Protein AF-A0A920ISU8-F1 (afdb_monomer)

Foldseek 3Di:
DDDPPQQWDKAAAPVGNPDIDTDGPDDQAALLQW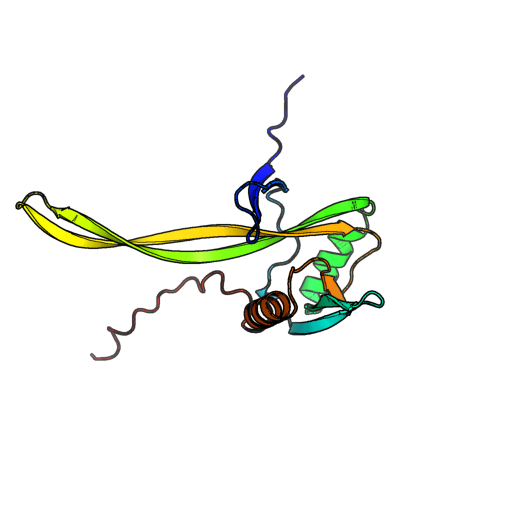PAKDWDADPVRFIKIKTFGHQVSQVSQLVVLVPQQQHKDWDKAKDKDWDFDQDQPPVRDGDTDTDIDIHIHTQAIDGSNDRGGRMDMTTPSPHNVSSHVVRVCSNVRRPPDDVDPPPPDPPDD

Nearest PDB structures (foldseek):
  5mg3-assembly1_D  TM=6.617E-01  e=1.190E-07  Escherichia coli
  5yhf-assembly1_A  TM=8.053E-01  e=2.241E-05  Thermus thermophilus HB8
  3aqo-assembly2_B  TM=7.773E-01  e=2.520E-05  Thermus thermophilus HB8
  5wc3-assembly1_A  TM=2.707E-01  e=1.273E+00  Bacillus subtilis BEST7613
  6cwx-assembly1_A  TM=2.329E-01  e=4.381E+00  Homo sapiens

Structure (mmCIF, N/CA/C/O backbone):
data_AF-A0A920ISU8-F1
#
_entry.id   AF-A0A920ISU8-F1
#
loop_
_atom_site.group_PDB
_atom_site.id
_atom_site.type_symbol
_atom_site.label_atom_id
_atom_site.label_alt_id
_atom_site.label_comp_id
_atom_site.label_asym_id
_atom_site.label_entity_id
_atom_site.label_seq_id
_atom_site.pdbx_PDB_ins_code
_atom_site.Cartn_x
_atom_site.Cartn_y
_atom_site.Cartn_z
_atom_site.occupancy
_atom_site.B_iso_or_equiv
_atom_site.auth_seq_id
_atom_site.auth_comp_id
_atom_site.auth_asym_id
_atom_site.auth_atom_id
_atom_site.pdbx_PDB_model_num
ATOM 1 N N . MET A 1 1 ? -23.802 9.949 -24.535 1.00 36.22 1 MET A N 1
ATOM 2 C CA . MET A 1 1 ? -22.535 9.449 -23.964 1.00 36.22 1 MET A CA 1
ATOM 3 C C . MET A 1 1 ? -22.802 9.215 -22.487 1.00 36.22 1 MET A C 1
ATOM 5 O O . MET A 1 1 ? -22.984 10.184 -21.769 1.00 36.22 1 MET A O 1
ATOM 9 N N . GLN A 1 2 ? -23.031 7.966 -22.075 1.00 37.16 2 GLN A N 1
ATOM 10 C CA . GLN A 1 2 ? -23.255 7.621 -20.668 1.00 37.16 2 GLN A CA 1
ATOM 11 C C . GLN A 1 2 ? -21.886 7.518 -20.000 1.00 37.16 2 GLN A C 1
ATOM 13 O O . GLN A 1 2 ? -21.118 6.615 -20.326 1.00 37.16 2 GLN A O 1
ATOM 18 N N . ASP A 1 3 ? -21.581 8.461 -19.112 1.00 43.44 3 ASP A N 1
ATOM 19 C CA . ASP A 1 3 ? -20.494 8.313 -18.151 1.00 43.44 3 ASP A CA 1
ATOM 20 C C . ASP A 1 3 ? -20.825 7.098 -17.285 1.00 43.44 3 ASP A C 1
ATOM 22 O O . ASP A 1 3 ? -21.730 7.121 -16.449 1.00 43.44 3 ASP A O 1
ATOM 26 N N . VAL A 1 4 ? -20.142 5.987 -17.543 1.00 50.28 4 VAL A N 1
ATOM 27 C CA . VAL A 1 4 ? -20.099 4.871 -16.604 1.00 50.28 4 VAL A CA 1
ATOM 28 C C . VAL A 1 4 ? -19.433 5.461 -15.363 1.00 50.28 4 VAL A C 1
ATOM 30 O O . VAL A 1 4 ? -18.287 5.893 -15.501 1.00 50.28 4 VAL A O 1
ATOM 33 N N . PRO A 1 5 ? -20.089 5.555 -14.188 1.00 49.81 5 PRO A N 1
ATOM 34 C CA . PRO A 1 5 ? -19.460 6.163 -13.028 1.00 49.81 5 PRO A CA 1
ATOM 35 C C . PRO A 1 5 ? -18.222 5.331 -12.728 1.00 49.81 5 PRO A C 1
ATOM 37 O O . PRO A 1 5 ? -18.312 4.177 -12.295 1.00 49.81 5 PRO A O 1
ATOM 40 N N . LEU A 1 6 ? -17.056 5.888 -13.056 1.00 53.41 6 LEU A N 1
ATOM 41 C CA . LEU A 1 6 ? -15.782 5.291 -12.723 1.00 53.41 6 LEU A CA 1
ATOM 42 C C . LEU A 1 6 ? -15.865 5.030 -11.223 1.00 53.41 6 LEU A C 1
ATOM 44 O O . LEU A 1 6 ? -16.085 5.960 -10.452 1.00 53.41 6 LEU A O 1
ATOM 48 N N . ARG A 1 7 ? -15.766 3.761 -10.810 1.00 67.62 7 ARG A N 1
ATOM 49 C CA . ARG A 1 7 ? -15.692 3.348 -9.401 1.00 67.62 7 ARG A CA 1
ATOM 50 C C . ARG A 1 7 ? -14.362 3.838 -8.824 1.00 67.62 7 ARG A C 1
ATOM 52 O O . ARG A 1 7 ? -13.502 3.029 -8.493 1.00 67.62 7 ARG A O 1
ATOM 59 N N . LYS A 1 8 ? -14.159 5.149 -8.808 1.00 71.75 8 LYS A N 1
ATOM 60 C CA . LYS A 1 8 ? -12.979 5.846 -8.336 1.00 71.75 8 LYS A CA 1
ATOM 61 C C . LYS A 1 8 ? -13.381 6.586 -7.075 1.00 71.75 8 LYS A C 1
ATOM 63 O O . LYS A 1 8 ? -14.351 7.336 -7.085 1.00 71.75 8 LYS A O 1
ATOM 68 N N . GLU A 1 9 ? -12.677 6.303 -5.996 1.00 79.94 9 GLU A N 1
ATOM 69 C CA . GLU A 1 9 ? -12.777 7.047 -4.745 1.00 79.94 9 GLU A CA 1
ATOM 70 C C . GLU A 1 9 ? -11.561 7.967 -4.658 1.00 79.94 9 GLU A C 1
ATOM 72 O O . GLU A 1 9 ? -10.461 7.591 -5.073 1.00 79.94 9 GLU A O 1
ATOM 77 N N . GLU A 1 10 ? -11.782 9.184 -4.178 1.00 83.31 10 GLU A N 1
ATOM 78 C CA . GLU A 1 10 ? -10.709 10.105 -3.833 1.00 83.31 10 GLU A CA 1
ATOM 79 C C . GLU A 1 10 ? -10.202 9.770 -2.432 1.00 83.31 10 GLU A C 1
ATOM 81 O O . GLU A 1 10 ? -10.992 9.548 -1.513 1.00 83.31 10 GLU A O 1
ATOM 86 N N . PHE A 1 11 ? -8.884 9.723 -2.284 1.00 83.06 11 PHE A N 1
ATOM 87 C CA . PHE A 1 11 ? -8.222 9.483 -1.010 1.00 83.06 11 PHE A CA 1
ATOM 88 C C . PHE A 1 11 ? -7.116 10.514 -0.802 1.00 83.06 11 PHE A C 1
ATOM 90 O O . PHE A 1 11 ? -6.427 10.888 -1.757 1.00 83.06 11 PHE A O 1
ATOM 97 N N . ASN A 1 12 ? -6.924 10.922 0.450 1.00 84.75 12 ASN A N 1
ATOM 98 C CA . ASN A 1 12 ? -5.833 11.804 0.858 1.00 84.75 12 ASN A CA 1
ATOM 99 C C . ASN A 1 12 ? -4.537 11.005 1.021 1.00 84.75 12 ASN A C 1
ATOM 101 O O . ASN A 1 12 ? -4.574 9.796 1.270 1.00 84.75 12 ASN A O 1
ATOM 105 N N . PHE A 1 13 ? -3.389 11.663 0.891 1.00 78.94 13 PHE A N 1
ATOM 106 C CA . PHE A 1 13 ? -2.104 11.048 1.217 1.00 78.94 13 PHE A CA 1
ATOM 107 C C . PHE A 1 13 ? -1.836 11.109 2.722 1.00 78.94 13 PHE A C 1
ATOM 109 O O . PHE A 1 13 ? -2.070 12.136 3.346 1.00 78.94 13 PHE A O 1
ATOM 116 N N . LYS A 1 14 ? -1.270 10.038 3.296 1.00 73.75 14 LYS A N 1
ATOM 117 C CA . LYS A 1 14 ? -0.938 9.966 4.733 1.00 73.75 14 LYS A CA 1
ATOM 118 C C . LYS A 1 14 ? 0.042 11.069 5.168 1.00 73.75 14 LYS A C 1
ATOM 120 O O . LYS A 1 14 ? -0.056 11.557 6.285 1.00 73.75 14 LYS A O 1
ATOM 125 N N . GLU A 1 15 ? 0.986 11.439 4.303 1.00 68.44 15 GLU A N 1
ATOM 126 C CA . GLU A 1 15 ? 2.010 12.457 4.595 1.00 68.44 15 GLU A CA 1
ATOM 127 C C . GLU A 1 15 ? 1.542 13.890 4.297 1.00 68.44 15 GLU A C 1
ATOM 129 O O . GLU A 1 15 ? 2.163 14.852 4.747 1.00 68.44 15 GLU A O 1
ATOM 134 N N . ASN A 1 16 ? 0.481 14.058 3.500 1.00 72.44 16 ASN A N 1
ATOM 135 C CA . ASN A 1 16 ? 0.049 15.373 3.049 1.00 72.44 16 ASN A CA 1
ATOM 136 C C . ASN A 1 16 ? -1.455 15.406 2.765 1.00 72.44 16 ASN A C 1
ATOM 138 O O . ASN A 1 16 ? -1.904 15.016 1.686 1.00 72.44 16 ASN A O 1
ATOM 142 N N . ASP A 1 17 ? -2.208 15.971 3.706 1.00 71.56 17 ASP A N 1
ATOM 143 C CA . ASP A 1 17 ? -3.664 16.119 3.615 1.00 71.56 17 ASP A CA 1
ATOM 144 C C . ASP A 1 17 ? -4.121 17.022 2.453 1.00 71.56 17 ASP A C 1
ATOM 146 O O . ASP A 1 17 ? -5.285 16.985 2.059 1.00 71.56 17 ASP A O 1
ATOM 150 N N . PHE A 1 18 ? -3.223 17.831 1.876 1.00 71.75 18 PHE A N 1
ATOM 151 C CA . PHE A 1 18 ? -3.519 18.681 0.716 1.00 71.75 18 PHE A CA 1
ATOM 152 C C . PHE A 1 18 ? -3.296 17.972 -0.623 1.00 71.75 18 PHE A C 1
ATOM 154 O O . PHE A 1 18 ? -3.620 18.527 -1.675 1.00 71.75 18 PHE A O 1
ATOM 161 N N . GLN A 1 19 ? -2.716 16.771 -0.609 1.00 77.00 19 GLN A N 1
ATOM 162 C CA . GLN A 1 19 ? -2.585 15.937 -1.792 1.00 77.00 19 GLN A CA 1
ATOM 163 C C . GLN A 1 19 ? -3.663 14.862 -1.766 1.00 77.00 19 GLN A C 1
ATOM 165 O O . GLN A 1 19 ? -3.844 14.157 -0.774 1.00 77.00 19 GLN A O 1
ATOM 170 N N . THR A 1 20 ? -4.350 14.704 -2.894 1.00 82.19 20 THR A N 1
ATOM 171 C CA . THR A 1 20 ? -5.357 13.665 -3.085 1.00 82.19 20 THR A CA 1
ATOM 172 C C . THR A 1 20 ? -5.109 12.915 -4.383 1.00 82.19 20 THR A C 1
ATOM 174 O O . THR A 1 20 ? -4.487 13.422 -5.326 1.00 82.19 20 THR A O 1
ATOM 177 N N . ALA A 1 21 ? -5.572 11.671 -4.447 1.00 80.62 21 ALA A N 1
ATOM 178 C CA . ALA A 1 21 ? -5.620 10.945 -5.701 1.00 80.62 21 ALA A CA 1
ATOM 179 C C . ALA A 1 21 ? -6.824 10.017 -5.791 1.00 80.62 21 ALA A C 1
ATOM 181 O O . ALA A 1 21 ? -7.309 9.461 -4.809 1.00 80.62 21 ALA A O 1
ATOM 182 N N . TYR A 1 22 ? -7.269 9.827 -7.029 1.00 83.31 22 TYR A N 1
ATOM 183 C CA . TYR A 1 22 ? -8.358 8.928 -7.365 1.00 83.31 22 TYR A CA 1
ATOM 184 C C . TYR A 1 22 ? -7.828 7.512 -7.558 1.00 83.31 22 TYR A C 1
ATOM 186 O O . TYR A 1 22 ? -7.040 7.262 -8.476 1.00 83.31 22 TYR A O 1
ATOM 194 N N . LEU A 1 23 ? -8.306 6.577 -6.741 1.00 81.00 23 LEU A N 1
ATOM 195 C CA . LEU A 1 23 ? -8.024 5.154 -6.894 1.00 81.00 23 LEU A CA 1
ATOM 196 C C . LEU A 1 23 ? -9.283 4.402 -7.300 1.00 81.00 23 LEU A C 1
ATOM 198 O O . LEU A 1 23 ? -10.378 4.664 -6.806 1.00 81.00 23 LEU A O 1
ATOM 202 N N . GLU A 1 24 ? -9.124 3.448 -8.214 1.00 79.00 24 GLU A N 1
ATOM 203 C CA . GLU A 1 24 ? -10.196 2.513 -8.540 1.00 79.00 24 GLU A CA 1
ATOM 204 C C . GLU A 1 24 ? -10.477 1.615 -7.324 1.00 79.00 24 GLU A C 1
ATOM 206 O O . GLU A 1 24 ? -9.548 1.128 -6.684 1.00 79.00 24 GLU A O 1
ATOM 211 N N . LYS A 1 25 ? -11.751 1.322 -7.033 1.00 69.50 25 LYS A N 1
ATOM 212 C CA . LYS A 1 25 ? -12.157 0.419 -5.93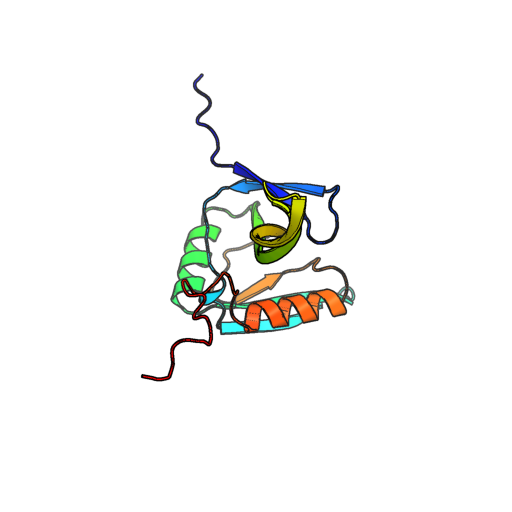2 1.00 69.50 25 LYS A CA 1
ATOM 213 C C . LYS A 1 25 ? -11.717 -1.046 -6.124 1.00 69.50 25 LYS A C 1
ATOM 215 O O . LYS A 1 25 ? -12.112 -1.918 -5.354 1.00 69.50 25 LYS A O 1
ATOM 220 N N . ALA A 1 26 ? -10.973 -1.354 -7.183 1.00 70.69 26 ALA A N 1
ATOM 221 C CA . ALA A 1 26 ? -10.508 -2.699 -7.478 1.00 70.69 26 ALA A CA 1
ATOM 222 C C . ALA A 1 26 ? -9.276 -3.023 -6.621 1.00 70.69 26 ALA A C 1
ATOM 224 O O . ALA A 1 26 ? -8.150 -2.679 -6.975 1.00 70.69 26 ALA A O 1
ATOM 225 N N . VAL A 1 27 ? -9.497 -3.697 -5.490 1.00 75.12 27 VAL A N 1
ATOM 226 C CA . VAL A 1 27 ? -8.410 -4.202 -4.642 1.00 75.12 27 VAL A CA 1
ATOM 227 C C . VAL A 1 27 ? -7.688 -5.331 -5.375 1.00 75.12 27 VAL A C 1
ATOM 229 O O . VAL A 1 27 ? -8.308 -6.313 -5.783 1.00 75.12 27 VAL A O 1
ATOM 232 N N . ILE A 1 28 ? -6.377 -5.173 -5.560 1.00 76.19 28 ILE A N 1
ATOM 233 C CA . ILE A 1 28 ? -5.543 -6.140 -6.282 1.00 76.19 28 ILE A CA 1
ATOM 234 C C . ILE A 1 28 ? -4.949 -7.176 -5.324 1.00 76.19 28 ILE A C 1
ATOM 236 O O . ILE A 1 28 ? -5.051 -8.376 -5.568 1.00 76.19 28 ILE A O 1
ATOM 240 N N . VAL A 1 29 ? -4.329 -6.702 -4.243 1.00 80.50 29 VAL A N 1
ATOM 241 C CA . VAL A 1 29 ? -3.760 -7.522 -3.171 1.00 80.50 29 VAL A CA 1
ATOM 242 C C . VAL A 1 29 ? -4.077 -6.851 -1.843 1.00 80.50 29 VAL A C 1
ATOM 244 O O . VAL A 1 29 ? -3.913 -5.639 -1.706 1.00 80.50 29 VAL A O 1
ATOM 247 N N . SER A 1 30 ? -4.516 -7.656 -0.884 1.00 80.62 30 SER A N 1
ATOM 248 C CA . SER A 1 30 ? -4.705 -7.258 0.506 1.00 80.62 30 SER A CA 1
ATOM 249 C C . SER A 1 30 ? -3.483 -7.663 1.334 1.00 80.62 30 SER A C 1
ATOM 251 O O . SER A 1 30 ? -2.743 -8.584 0.977 1.00 80.62 30 SER A O 1
ATOM 253 N N . GLY A 1 31 ? -3.222 -6.943 2.424 1.00 72.62 31 GLY A N 1
ATOM 254 C CA . GLY A 1 31 ? -1.996 -7.159 3.191 1.00 72.62 31 GLY A CA 1
ATOM 255 C C . GLY A 1 31 ? -1.985 -8.418 4.068 1.00 72.62 31 GLY A C 1
ATOM 256 O O . GLY A 1 31 ? -0.928 -8.774 4.568 1.00 72.62 31 GLY A O 1
ATOM 257 N N . ASP A 1 32 ? -3.098 -9.151 4.173 1.00 79.12 32 ASP A N 1
ATOM 258 C CA . ASP A 1 32 ? -3.145 -10.537 4.678 1.00 79.12 32 ASP A CA 1
ATOM 259 C C . ASP A 1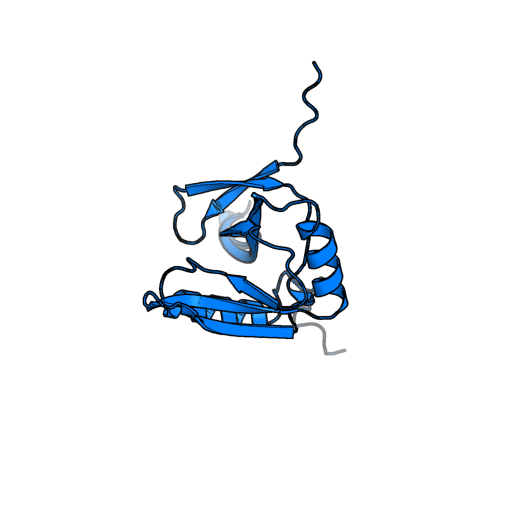 32 ? -2.262 -11.486 3.850 1.00 79.12 32 ASP A C 1
ATOM 261 O O . ASP A 1 32 ? -1.828 -12.531 4.327 1.00 79.12 32 ASP A O 1
ATOM 265 N N . ARG A 1 33 ? -1.977 -11.111 2.598 1.00 83.75 33 ARG A N 1
ATOM 266 C CA . ARG A 1 33 ? -1.094 -11.848 1.690 1.00 83.75 33 ARG A CA 1
ATOM 267 C C . ARG A 1 33 ? 0.356 -11.419 1.773 1.00 83.75 33 ARG A C 1
ATOM 269 O O . ARG A 1 33 ? 1.163 -11.971 1.031 1.00 83.75 33 ARG A O 1
ATOM 276 N N . VAL A 1 34 ? 0.701 -10.461 2.633 1.00 84.88 34 VAL A N 1
ATOM 277 C CA . VAL A 1 34 ? 2.087 -10.043 2.867 1.00 84.88 34 VAL A CA 1
ATOM 278 C C . VAL A 1 34 ? 2.750 -11.038 3.813 1.00 84.88 34 VAL A C 1
ATOM 280 O O . VAL A 1 34 ? 2.376 -11.164 4.971 1.00 84.88 34 VAL A O 1
ATOM 283 N N . THR A 1 35 ? 3.756 -11.749 3.312 1.00 87.50 35 THR A N 1
ATOM 284 C CA . THR A 1 35 ? 4.557 -12.701 4.095 1.00 87.50 35 THR A CA 1
ATOM 285 C C . THR A 1 35 ? 5.741 -12.031 4.775 1.00 87.50 35 THR A C 1
ATOM 287 O O . THR A 1 35 ? 6.195 -12.490 5.819 1.00 87.50 35 THR A O 1
ATOM 290 N N . ASN A 1 36 ? 6.260 -10.949 4.192 1.00 87.31 36 ASN A N 1
ATOM 291 C CA . ASN A 1 36 ? 7.350 -10.175 4.768 1.00 87.31 36 ASN A CA 1
ATOM 292 C C . ASN A 1 36 ? 7.312 -8.730 4.259 1.00 87.31 36 ASN A C 1
ATOM 294 O O . ASN A 1 36 ? 6.987 -8.488 3.098 1.00 87.31 36 ASN A O 1
ATOM 298 N N . ALA A 1 37 ? 7.717 -7.778 5.095 1.00 85.94 37 ALA A N 1
ATOM 299 C CA . ALA A 1 37 ? 8.017 -6.419 4.665 1.00 85.94 37 ALA A CA 1
ATOM 300 C C . ALA A 1 37 ? 9.265 -5.912 5.395 1.00 85.94 37 ALA A C 1
ATOM 302 O O . ALA A 1 37 ? 9.369 -6.017 6.615 1.00 85.94 37 ALA A O 1
ATOM 303 N N . SER A 1 38 ? 10.231 -5.375 4.662 1.00 88.06 38 SER A N 1
ATOM 304 C CA . SER A 1 38 ? 11.478 -4.863 5.226 1.00 88.06 38 SER A CA 1
ATOM 305 C C . SER A 1 38 ? 11.821 -3.508 4.637 1.00 88.06 38 SER A C 1
ATOM 307 O O . SER A 1 38 ? 11.568 -3.237 3.466 1.00 88.06 38 SER A O 1
ATOM 309 N N . THR A 1 39 ? 12.420 -2.645 5.446 1.00 89.75 39 THR A N 1
ATOM 310 C CA . THR A 1 39 ? 12.976 -1.392 4.947 1.00 89.75 39 THR A CA 1
ATOM 311 C C . THR A 1 39 ? 14.294 -1.629 4.226 1.00 89.75 39 THR A C 1
ATOM 313 O O . THR A 1 39 ? 15.021 -2.586 4.495 1.00 89.75 39 THR A O 1
ATOM 316 N N . GLY A 1 40 ? 14.601 -0.746 3.290 1.00 88.81 40 GLY A N 1
ATOM 317 C CA . GLY A 1 40 ? 15.894 -0.644 2.641 1.00 88.81 40 GLY A CA 1
ATOM 318 C C . GLY A 1 40 ? 16.140 0.787 2.190 1.00 88.81 40 GLY A C 1
ATOM 319 O O . GLY A 1 40 ? 15.308 1.669 2.397 1.00 88.81 40 GLY A O 1
ATOM 320 N N . PHE A 1 41 ? 17.271 0.988 1.531 1.00 87.56 41 PHE A N 1
ATOM 321 C CA . PHE A 1 41 ? 17.612 2.245 0.881 1.00 87.56 41 PHE A CA 1
ATOM 322 C C . PHE A 1 41 ? 17.824 1.982 -0.605 1.00 87.56 41 PHE A C 1
ATOM 324 O O . PHE A 1 41 ? 18.267 0.890 -0.977 1.00 87.56 41 PHE A O 1
ATOM 331 N N . ASP A 1 42 ? 17.443 2.934 -1.447 1.00 83.44 42 ASP A N 1
ATOM 332 C CA . ASP A 1 42 ? 17.796 2.907 -2.862 1.00 83.44 42 ASP A CA 1
ATOM 333 C C . ASP A 1 42 ? 19.224 3.443 -3.094 1.00 83.44 42 ASP A C 1
ATOM 335 O O . ASP A 1 42 ? 19.917 3.860 -2.164 1.00 83.44 42 ASP A O 1
ATOM 339 N N . GLU A 1 43 ? 19.681 3.426 -4.349 1.00 82.12 43 GLU A N 1
ATOM 340 C CA . GLU A 1 43 ? 21.020 3.902 -4.737 1.00 82.12 43 GLU A CA 1
ATOM 341 C C . GLU A 1 43 ? 21.226 5.407 -4.496 1.00 82.12 43 GLU A C 1
ATOM 343 O O . GLU A 1 43 ? 22.359 5.875 -4.430 1.00 82.12 43 GLU A O 1
ATOM 348 N N . SER A 1 44 ? 20.137 6.165 -4.349 1.00 84.31 44 SER A N 1
ATOM 349 C CA . SER A 1 44 ? 20.154 7.606 -4.081 1.00 84.31 44 SER A CA 1
ATOM 350 C C . SER A 1 44 ? 20.079 7.928 -2.582 1.00 84.31 44 SER A C 1
ATOM 352 O O . SER A 1 44 ? 20.130 9.097 -2.206 1.00 84.31 44 SER A O 1
ATOM 354 N N . GLY A 1 45 ? 19.983 6.909 -1.719 1.00 84.00 45 GLY A N 1
ATOM 355 C CA . GLY A 1 45 ? 19.870 7.059 -0.270 1.00 84.00 45 GLY A CA 1
ATOM 356 C C . GLY A 1 45 ? 18.446 7.316 0.231 1.00 84.00 45 GLY A C 1
ATOM 357 O O . GLY A 1 45 ? 18.270 7.588 1.420 1.00 84.00 45 GLY A O 1
ATOM 358 N N . PHE A 1 46 ? 17.424 7.215 -0.624 1.00 84.50 46 PHE A N 1
ATOM 359 C CA . PHE A 1 46 ? 16.032 7.323 -0.193 1.00 84.50 46 PHE A CA 1
ATOM 360 C C . PHE A 1 46 ? 15.554 6.022 0.439 1.00 84.50 46 PHE A C 1
ATOM 362 O O . PHE A 1 46 ? 15.929 4.921 0.029 1.00 84.50 46 PHE A O 1
ATOM 369 N N . ALA A 1 47 ? 14.689 6.150 1.443 1.00 86.19 47 ALA A N 1
ATOM 370 C CA . ALA A 1 47 ? 14.069 5.002 2.076 1.00 86.19 47 ALA A CA 1
ATOM 371 C C . ALA A 1 47 ? 13.101 4.298 1.109 1.00 86.19 47 ALA A C 1
ATOM 373 O O . ALA A 1 47 ? 12.341 4.927 0.367 1.00 86.19 47 ALA A O 1
ATOM 374 N N . GLN A 1 48 ? 13.113 2.970 1.150 1.00 87.00 48 GLN A N 1
ATOM 375 C CA . GLN A 1 48 ? 12.193 2.106 0.421 1.00 87.00 48 GLN A CA 1
ATOM 376 C C . GLN A 1 48 ? 11.691 0.979 1.321 1.00 87.00 48 GLN A C 1
ATOM 378 O O . GLN A 1 48 ? 12.357 0.587 2.281 1.00 87.00 48 GLN A O 1
ATOM 383 N N . VAL A 1 49 ? 10.537 0.409 0.983 1.00 84.75 49 VAL A N 1
ATOM 384 C CA . VAL A 1 49 ? 10.015 -0.795 1.635 1.00 84.75 49 VAL A CA 1
ATOM 385 C C . VAL A 1 49 ? 9.907 -1.924 0.626 1.00 84.75 49 VAL A C 1
ATOM 387 O O . VAL A 1 49 ? 9.196 -1.826 -0.368 1.00 84.75 49 VAL A O 1
ATOM 390 N N . ASN A 1 50 ? 10.614 -3.012 0.894 1.00 87.44 50 ASN A N 1
ATOM 391 C CA . ASN A 1 50 ? 10.530 -4.260 0.157 1.00 87.44 50 ASN A CA 1
ATOM 392 C C . ASN A 1 50 ? 9.405 -5.102 0.748 1.00 87.44 50 ASN A C 1
ATOM 394 O O . ASN A 1 50 ? 9.384 -5.354 1.948 1.00 87.44 50 ASN A O 1
ATOM 398 N N . ILE A 1 51 ? 8.485 -5.552 -0.094 1.00 86.38 51 ILE A N 1
ATOM 399 C CA . ILE A 1 51 ? 7.322 -6.344 0.293 1.00 86.38 51 ILE A CA 1
ATOM 400 C C . ILE A 1 51 ? 7.408 -7.687 -0.412 1.00 86.38 51 ILE A C 1
ATOM 402 O O . ILE A 1 51 ? 7.658 -7.762 -1.615 1.00 86.38 51 ILE A O 1
ATOM 406 N N . THR A 1 52 ? 7.185 -8.749 0.350 1.00 88.31 52 THR A N 1
ATOM 407 C CA . THR A 1 52 ? 7.042 -10.116 -0.140 1.00 88.31 52 THR A CA 1
ATOM 408 C C . THR A 1 52 ? 5.633 -10.599 0.164 1.00 88.31 52 THR A C 1
ATOM 410 O O . THR A 1 52 ? 5.113 -10.385 1.257 1.00 88.31 52 THR A O 1
ATOM 413 N N . LEU A 1 53 ? 5.019 -11.241 -0.817 1.00 87.88 53 LEU A N 1
ATOM 414 C CA . LEU A 1 53 ? 3.679 -11.792 -0.786 1.00 87.88 53 LEU A CA 1
ATOM 415 C C . LEU A 1 53 ? 3.728 -13.321 -0.779 1.00 87.88 53 LEU A C 1
ATOM 417 O O . LEU A 1 53 ? 4.721 -13.934 -1.182 1.00 87.88 53 LEU A O 1
ATOM 421 N N . ASP A 1 54 ? 2.629 -13.943 -0.366 1.00 89.50 54 ASP A N 1
ATOM 422 C CA . ASP A 1 54 ? 2.404 -15.368 -0.577 1.00 89.50 54 ASP A CA 1
ATOM 423 C C . ASP A 1 54 ? 2.195 -15.682 -2.076 1.00 89.50 54 ASP A C 1
ATOM 425 O O . ASP A 1 54 ? 2.112 -14.803 -2.943 1.00 89.50 54 ASP A O 1
ATOM 429 N N . MET A 1 55 ? 2.105 -16.970 -2.413 1.00 90.56 55 MET A N 1
ATOM 430 C CA . MET A 1 55 ? 1.912 -17.399 -3.801 1.00 90.56 55 MET A CA 1
ATOM 431 C C . MET A 1 55 ? 0.584 -16.901 -4.404 1.00 90.56 55 MET A C 1
ATOM 433 O O . MET A 1 55 ? 0.512 -16.672 -5.613 1.00 90.56 55 MET A O 1
ATOM 437 N N . GLN A 1 56 ? -0.468 -16.736 -3.596 1.00 89.94 56 GLN A N 1
ATOM 438 C CA . GLN A 1 56 ? -1.779 -16.285 -4.073 1.00 89.94 56 GLN A CA 1
ATOM 439 C C . GLN A 1 56 ? -1.762 -14.779 -4.367 1.00 89.94 56 GLN A C 1
ATOM 441 O O . GLN A 1 56 ? -2.156 -14.368 -5.460 1.00 89.94 56 GLN A O 1
ATOM 446 N N . GLY A 1 57 ? -1.227 -13.975 -3.447 1.00 86.69 57 GLY A N 1
ATOM 447 C CA . GLY A 1 57 ? -1.006 -12.541 -3.586 1.00 86.69 57 GLY A CA 1
ATOM 448 C C . GLY A 1 57 ? -0.067 -12.225 -4.743 1.00 86.69 57 GLY A C 1
ATOM 449 O O . GLY A 1 57 ? -0.392 -11.380 -5.571 1.00 86.69 57 GLY A O 1
ATOM 450 N N . GLY A 1 58 ? 1.034 -12.968 -4.890 1.00 89.19 58 GLY A N 1
ATOM 451 C CA . GLY A 1 58 ? 1.938 -12.810 -6.030 1.00 89.19 58 GLY A CA 1
ATOM 452 C C . GLY A 1 58 ? 1.273 -13.095 -7.379 1.00 89.19 58 GLY A C 1
ATOM 453 O O . GLY A 1 58 ? 1.475 -12.346 -8.331 1.00 89.19 58 GLY A O 1
ATOM 454 N N . ARG A 1 59 ? 0.418 -14.126 -7.475 1.00 90.44 59 ARG A N 1
ATOM 455 C CA . ARG A 1 59 ? -0.358 -14.410 -8.700 1.00 90.44 59 ARG A CA 1
ATOM 456 C C . ARG A 1 59 ? -1.390 -13.325 -8.998 1.00 90.44 59 ARG A C 1
ATOM 458 O O . ARG A 1 59 ? -1.555 -12.951 -10.160 1.00 90.44 59 ARG A O 1
ATOM 465 N N . ALA A 1 60 ? -2.084 -12.826 -7.975 1.00 87.75 60 ALA A N 1
ATOM 466 C CA . ALA A 1 60 ? -3.039 -11.731 -8.120 1.00 87.75 60 ALA A CA 1
ATOM 467 C C . ALA A 1 60 ? -2.339 -10.449 -8.598 1.00 87.75 60 ALA A C 1
ATOM 469 O O . ALA A 1 60 ? -2.778 -9.833 -9.574 1.00 87.75 60 ALA A O 1
ATOM 470 N N . MET A 1 61 ? -1.194 -10.117 -7.993 1.00 87.69 61 MET A N 1
ATOM 471 C CA . MET A 1 61 ? -0.364 -8.978 -8.380 1.00 87.69 61 MET A CA 1
ATOM 472 C C . MET A 1 61 ? 0.169 -9.120 -9.807 1.00 87.69 61 MET A C 1
ATOM 474 O O . MET A 1 61 ? 0.075 -8.184 -10.604 1.00 87.69 61 MET A O 1
ATOM 478 N N . GLN A 1 62 ? 0.651 -10.310 -10.169 1.00 89.25 62 GLN A N 1
ATOM 479 C CA . GLN A 1 62 ? 1.145 -10.606 -11.510 1.00 89.25 62 GLN A CA 1
ATOM 480 C C . GLN A 1 62 ? 0.034 -10.444 -12.542 1.00 89.25 62 GLN A C 1
ATOM 482 O O . GLN A 1 62 ? 0.225 -9.768 -13.551 1.00 89.25 62 GLN A O 1
ATOM 487 N N . LYS A 1 63 ? -1.153 -11.002 -12.286 1.00 88.00 63 LYS A N 1
ATOM 488 C CA . LYS A 1 63 ? -2.310 -10.874 -13.182 1.00 88.00 63 LYS A CA 1
ATOM 489 C C . LYS A 1 63 ? -2.729 -9.416 -13.356 1.00 88.00 63 LYS A C 1
ATOM 491 O O . LYS A 1 63 ? -3.011 -8.991 -14.474 1.00 88.00 63 LYS A O 1
ATOM 496 N N . ALA A 1 64 ? -2.747 -8.650 -12.270 1.00 84.50 64 ALA A N 1
ATOM 497 C CA . ALA A 1 64 ? -3.123 -7.249 -12.316 1.00 84.50 64 ALA A CA 1
ATOM 498 C C . ALA A 1 64 ? -2.066 -6.371 -12.989 1.00 84.50 64 ALA A C 1
ATOM 500 O O . ALA A 1 64 ? -2.434 -5.451 -13.701 1.00 84.50 64 ALA A O 1
ATOM 501 N N . THR A 1 65 ? -0.772 -6.641 -12.841 1.00 85.38 65 THR A N 1
ATOM 502 C CA . THR A 1 65 ? 0.276 -5.819 -13.475 1.00 85.38 65 THR A CA 1
ATOM 503 C C . THR A 1 65 ? 0.577 -6.213 -14.917 1.00 85.38 65 THR A C 1
ATOM 505 O O . THR A 1 65 ? 0.903 -5.335 -15.711 1.00 85.38 65 THR A O 1
ATOM 508 N N . SER A 1 66 ? 0.389 -7.484 -15.295 1.00 86.69 66 SER A N 1
ATOM 509 C CA . SER A 1 66 ? 0.686 -7.996 -16.648 1.00 86.69 66 SER A CA 1
ATOM 510 C C . SER A 1 66 ? -0.011 -7.220 -17.770 1.00 86.69 66 SER A C 1
ATOM 512 O O . SER A 1 66 ? 0.563 -7.051 -18.839 1.00 86.69 66 SER A O 1
ATOM 514 N N . GLY A 1 67 ? -1.232 -6.728 -17.533 1.00 83.31 67 GLY A N 1
ATOM 515 C CA . GLY A 1 67 ? -1.996 -5.923 -18.497 1.00 83.31 67 GLY A CA 1
ATOM 516 C C . GLY A 1 67 ? -2.046 -4.425 -18.186 1.00 83.31 67 GLY A C 1
ATOM 517 O O . GLY A 1 67 ? -2.757 -3.694 -18.866 1.00 83.31 67 GLY A O 1
ATOM 518 N N . ASN A 1 68 ? -1.352 -3.963 -17.142 1.00 81.69 68 ASN A N 1
ATOM 519 C CA . ASN A 1 68 ? -1.473 -2.596 -16.626 1.00 81.69 68 ASN A CA 1
ATOM 520 C C . ASN A 1 68 ? -0.106 -1.900 -16.464 1.00 81.69 68 ASN A C 1
ATOM 522 O O . ASN A 1 68 ? 0.034 -0.989 -15.648 1.00 81.69 68 ASN A O 1
ATOM 526 N N . ILE A 1 69 ? 0.897 -2.306 -17.251 1.00 84.88 69 ILE A N 1
ATOM 527 C CA . ILE A 1 69 ? 2.196 -1.619 -17.331 1.00 84.88 69 ILE A CA 1
ATOM 528 C C . ILE A 1 69 ? 1.968 -0.172 -17.799 1.00 84.88 69 ILE A C 1
ATOM 530 O O . ILE A 1 69 ? 1.214 0.078 -18.737 1.00 84.88 69 ILE A O 1
ATOM 534 N N . GLY A 1 70 ? 2.585 0.789 -17.114 1.00 79.62 70 GLY A N 1
ATOM 535 C CA . GLY A 1 70 ? 2.403 2.225 -17.334 1.00 79.62 70 GLY A CA 1
ATOM 536 C C . GLY A 1 70 ? 1.217 2.841 -16.585 1.00 79.62 70 GLY A C 1
ATOM 537 O O . GLY A 1 70 ? 1.089 4.065 -16.559 1.00 79.62 70 GLY A O 1
ATOM 538 N N . ARG A 1 71 ? 0.361 2.040 -15.931 1.00 83.31 71 ARG A N 1
ATOM 539 C CA . ARG A 1 71 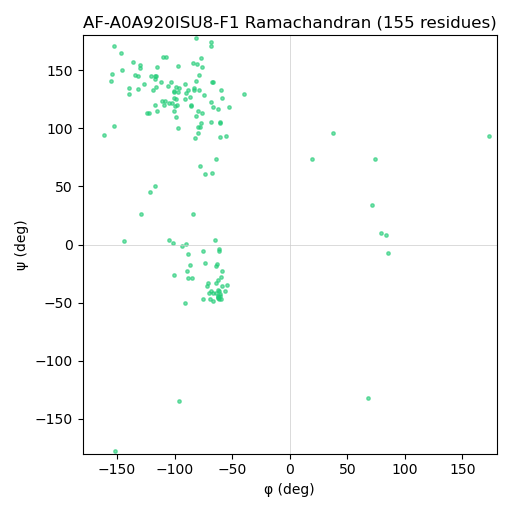? -0.705 2.569 -15.063 1.00 83.31 71 ARG A CA 1
ATOM 540 C C . ARG A 1 71 ? -0.170 2.873 -13.666 1.00 83.31 71 ARG A C 1
ATOM 542 O O . ARG A 1 71 ? 0.825 2.305 -13.217 1.00 83.31 71 ARG A O 1
ATOM 549 N N . ARG A 1 72 ? -0.854 3.779 -12.966 1.00 80.62 72 ARG A N 1
ATOM 550 C CA . ARG A 1 72 ? -0.569 4.087 -11.562 1.00 80.62 72 ARG A CA 1
ATOM 551 C C . ARG A 1 72 ? -1.170 3.007 -10.666 1.00 80.62 72 ARG A C 1
ATOM 553 O O . ARG A 1 72 ? -2.328 2.636 -10.835 1.00 80.62 72 ARG A O 1
ATOM 560 N N . LEU A 1 73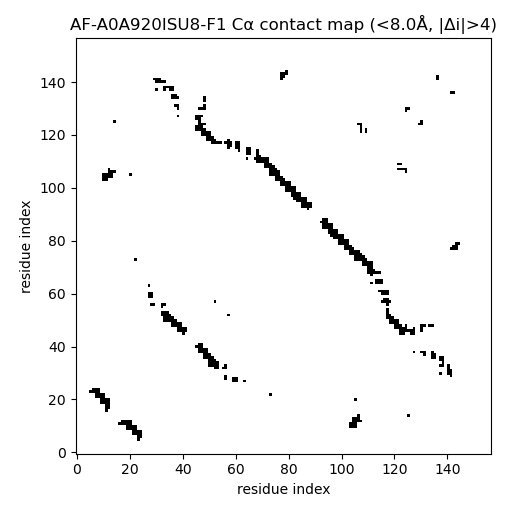 ? -0.374 2.534 -9.721 1.00 80.19 73 LEU A N 1
ATOM 561 C CA . LEU A 1 73 ? -0.743 1.638 -8.641 1.00 80.19 73 LEU A CA 1
ATOM 562 C C . LEU A 1 73 ? -0.704 2.441 -7.344 1.00 80.19 73 LEU A C 1
ATOM 564 O O . LEU A 1 73 ? 0.335 2.998 -6.987 1.00 80.19 73 LE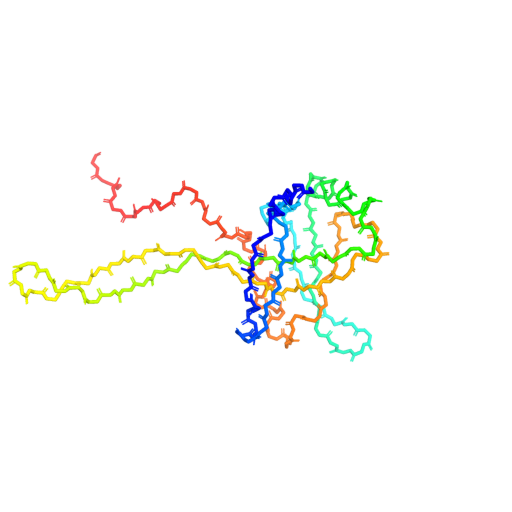U A O 1
ATOM 568 N N . GLY A 1 74 ? -1.843 2.512 -6.664 1.00 80.75 74 GLY A N 1
ATOM 569 C CA . GLY A 1 74 ? -1.935 3.123 -5.347 1.00 80.75 74 GLY A CA 1
ATOM 570 C C . GLY A 1 74 ? -1.909 2.076 -4.252 1.00 80.75 74 GLY A C 1
ATOM 571 O O . GLY A 1 74 ? -2.597 1.060 -4.347 1.00 80.75 74 GLY A O 1
ATOM 572 N N . VAL A 1 75 ? -1.130 2.343 -3.212 1.00 78.25 75 VAL A N 1
ATOM 573 C CA . VAL A 1 75 ? -1.128 1.569 -1.974 1.00 78.25 75 VAL A CA 1
ATOM 574 C C . VAL A 1 75 ? -1.940 2.342 -0.947 1.00 78.25 75 VAL A C 1
ATOM 576 O O . VAL A 1 75 ? -1.574 3.455 -0.564 1.00 78.25 75 VAL A O 1
ATOM 579 N N . LEU A 1 76 ? -3.059 1.751 -0.536 1.00 79.56 76 LEU A N 1
ATOM 580 C CA . LEU A 1 76 ? -3.987 2.335 0.421 1.00 79.56 76 LEU A CA 1
ATOM 581 C C . LEU A 1 76 ? -3.759 1.724 1.806 1.00 79.56 76 LEU A C 1
ATOM 583 O O . LEU A 1 76 ? -3.800 0.505 1.968 1.00 79.56 76 LEU A O 1
ATOM 587 N N . PHE A 1 77 ? -3.549 2.580 2.797 1.00 77.50 77 PHE A N 1
ATOM 588 C CA . PHE A 1 77 ? -3.640 2.245 4.208 1.00 77.50 77 PHE A CA 1
ATOM 589 C C . PHE A 1 77 ? -5.086 2.320 4.655 1.00 77.50 77 PHE A C 1
ATOM 591 O O . PHE A 1 77 ? -5.761 3.310 4.379 1.00 77.50 77 PHE A O 1
ATOM 598 N N . VAL A 1 78 ? -5.541 1.301 5.371 1.00 77.62 78 VAL A N 1
ATOM 599 C CA . VAL A 1 78 ? -6.862 1.286 5.991 1.00 77.62 78 VAL A CA 1
ATOM 600 C C . VAL A 1 78 ? -6.646 1.083 7.481 1.00 77.62 78 VAL A C 1
ATOM 602 O O . VAL A 1 78 ? -6.165 0.029 7.887 1.00 77.62 78 VAL A O 1
ATOM 605 N N . GLU A 1 79 ? -6.974 2.099 8.271 1.00 72.88 79 GLU A N 1
ATOM 606 C CA . GLU A 1 79 ? -6.858 2.083 9.727 1.00 72.88 79 GLU A CA 1
ATOM 607 C C . GLU A 1 79 ? -8.239 2.242 10.358 1.00 72.88 79 GLU A C 1
ATOM 609 O O . GLU A 1 79 ? -9.085 2.991 9.871 1.00 72.88 79 GLU A O 1
ATOM 614 N N . GLN A 1 80 ? -8.476 1.539 11.459 1.00 74.81 80 GLN A N 1
ATOM 615 C CA . GLN A 1 80 ? -9.661 1.724 12.281 1.00 74.81 80 GLN A CA 1
ATOM 616 C C . GLN A 1 80 ? -9.301 2.592 13.484 1.00 74.81 80 GLN A C 1
ATOM 618 O O . GLN A 1 80 ? -8.467 2.208 14.302 1.00 74.81 80 GLN A O 1
ATOM 623 N N . LYS A 1 81 ? -9.944 3.752 13.606 1.00 77.19 81 LYS A N 1
ATOM 624 C CA . LYS A 1 81 ? -9.710 4.704 14.696 1.00 77.19 81 LYS A CA 1
ATOM 625 C C . LYS A 1 81 ? -10.968 4.846 15.533 1.00 77.19 81 LYS A C 1
ATOM 627 O O . LYS A 1 81 ? -12.086 4.799 15.023 1.00 77.19 81 LYS A O 1
ATOM 632 N N . THR A 1 82 ? -10.783 5.036 16.832 1.00 77.94 82 THR A N 1
ATOM 633 C CA . THR A 1 82 ? -11.882 5.306 17.761 1.00 77.94 82 THR A CA 1
ATOM 634 C C . THR A 1 82 ? -11.849 6.776 18.129 1.00 77.94 82 THR A C 1
ATOM 636 O O . THR A 1 82 ? -10.845 7.265 18.646 1.00 77.94 82 THR A O 1
ATOM 639 N N . LYS A 1 83 ? -12.948 7.482 17.861 1.00 79.12 83 LYS A N 1
ATOM 640 C CA . LYS A 1 83 ? -13.159 8.844 18.337 1.00 79.12 83 LYS A CA 1
ATOM 641 C C . LYS A 1 83 ? -14.009 8.794 19.596 1.00 79.12 83 LYS A C 1
ATOM 643 O O . LYS A 1 83 ? -15.045 8.139 19.609 1.00 79.12 83 LYS A O 1
ATOM 648 N N . SER A 1 84 ? -13.570 9.498 20.630 1.00 77.69 84 SER A N 1
ATOM 649 C CA . SER A 1 84 ? -14.371 9.751 21.824 1.00 77.69 84 SER A CA 1
ATOM 650 C C . SER A 1 84 ? -14.963 11.149 21.699 1.00 77.69 84 SER A C 1
ATOM 652 O O . SER A 1 84 ? -14.221 12.130 21.758 1.00 77.69 84 SER A O 1
ATOM 654 N N . GLU A 1 85 ? -16.271 11.252 21.494 1.00 78.06 85 GLU A N 1
ATOM 655 C CA . GLU A 1 85 ? -16.981 12.531 21.508 1.00 78.06 85 GLU A CA 1
ATOM 656 C C . GLU A 1 85 ? -17.783 12.661 22.802 1.00 78.06 85 GLU A C 1
ATOM 658 O O . GLU A 1 85 ? -18.417 11.713 23.258 1.00 78.06 85 GLU A O 1
ATOM 663 N N . LEU A 1 86 ? -17.729 13.840 23.427 1.00 75.75 86 LEU A N 1
ATOM 664 C CA . LEU A 1 86 ? -18.604 14.158 24.552 1.00 75.75 86 LEU A CA 1
ATOM 665 C C . LEU A 1 86 ? -19.964 14.543 23.982 1.00 75.75 86 LEU A C 1
ATOM 667 O O . LEU A 1 86 ? -20.143 15.659 23.496 1.00 75.75 86 LEU A O 1
ATOM 671 N N . VAL A 1 87 ? -20.905 13.608 24.028 1.00 77.56 87 VAL A N 1
ATOM 672 C CA . VAL A 1 87 ? -22.277 13.825 23.583 1.00 77.56 87 VAL A CA 1
ATOM 673 C C . VAL A 1 87 ? -23.125 14.117 24.813 1.00 77.56 87 VAL A C 1
ATOM 675 O O . VAL A 1 87 ? -23.134 13.359 25.784 1.00 77.56 87 VAL A O 1
ATOM 678 N N . THR A 1 88 ? -23.830 15.245 24.795 1.00 77.75 88 THR A N 1
ATOM 679 C CA . THR A 1 88 ? -24.810 15.559 25.835 1.00 77.75 88 THR A CA 1
ATOM 680 C C . THR A 1 88 ? -26.060 14.731 25.576 1.00 77.75 88 THR A C 1
ATOM 682 O O . THR A 1 88 ? -26.733 14.916 24.560 1.00 77.75 88 THR A O 1
ATOM 685 N N . ASN A 1 89 ? -26.358 13.796 26.476 1.00 73.31 89 ASN A N 1
ATOM 686 C CA . ASN A 1 89 ? -27.572 12.996 26.379 1.00 73.31 89 ASN A CA 1
ATOM 687 C C . ASN A 1 89 ? -28.819 13.870 26.639 1.00 73.31 89 ASN A C 1
ATOM 689 O O . ASN A 1 89 ? -28.739 15.013 27.093 1.00 73.31 89 ASN A O 1
ATOM 693 N N . SER A 1 90 ? -30.008 13.322 26.397 1.00 76.12 90 SER A N 1
ATOM 694 C CA . SER A 1 90 ? -31.288 13.995 26.666 1.00 76.12 90 SER A CA 1
ATOM 695 C C . SER A 1 90 ? -31.536 14.341 28.147 1.00 76.12 90 SER A C 1
ATOM 697 O O . SER A 1 90 ? -32.533 14.990 28.452 1.00 76.12 90 SER A O 1
ATOM 699 N N . LEU A 1 91 ? -30.653 13.920 29.061 1.00 74.44 91 LEU A N 1
ATOM 700 C CA . LEU A 1 91 ? -30.680 14.212 30.498 1.00 74.44 91 LEU A CA 1
ATOM 701 C C . LEU A 1 91 ? -29.685 15.322 30.899 1.00 74.44 91 LEU A C 1
ATOM 703 O O . LEU A 1 91 ? -29.612 15.674 32.073 1.00 74.44 91 LEU A O 1
ATOM 707 N N . GLY A 1 92 ? -28.951 15.906 29.943 1.00 75.88 92 GLY A N 1
ATOM 708 C CA . GLY A 1 92 ? -27.969 16.963 30.206 1.00 75.88 92 GLY A CA 1
ATOM 709 C C . GLY A 1 92 ? -26.628 16.460 30.750 1.00 75.88 92 GLY A C 1
ATOM 710 O O . GLY A 1 92 ? -25.801 17.270 31.165 1.00 75.88 92 GLY A O 1
ATOM 711 N N . GLU A 1 93 ? -26.390 15.148 30.745 1.00 74.69 93 GLU A N 1
ATOM 712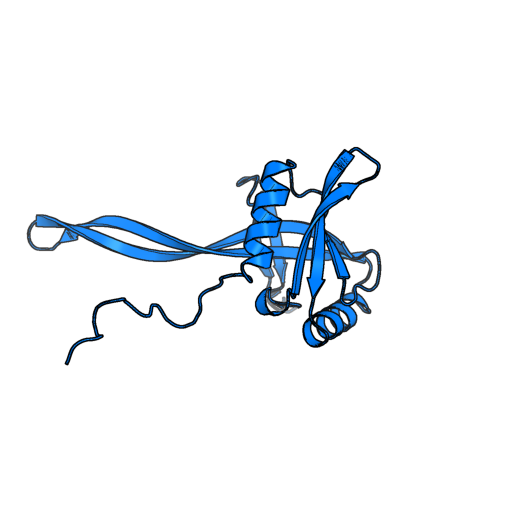 C CA . GLU A 1 93 ? -25.131 14.545 31.179 1.00 74.69 93 GLU A CA 1
ATOM 713 C C . GLU A 1 93 ? -24.170 14.403 29.995 1.00 74.69 93 GLU A C 1
ATOM 715 O O . GLU A 1 93 ? -24.557 14.002 28.893 1.00 74.69 93 GLU A O 1
ATOM 720 N N . SER A 1 94 ? -22.895 14.712 30.229 1.00 68.44 94 SER A N 1
ATOM 721 C CA . SER A 1 94 ? -21.826 14.506 29.252 1.00 68.44 94 SER A CA 1
ATOM 722 C C . SER A 1 94 ? -21.438 13.030 29.224 1.00 68.44 94 SER A C 1
ATOM 724 O O . SER A 1 94 ? -20.704 12.563 30.095 1.00 68.44 94 SER A O 1
ATOM 726 N N . VAL A 1 95 ? -21.920 12.294 28.224 1.00 77.06 95 VAL A N 1
ATOM 727 C CA . VAL A 1 95 ? -21.556 10.891 28.004 1.00 77.06 95 VAL A CA 1
ATOM 728 C C . VAL A 1 95 ? -20.436 10.832 26.968 1.00 77.06 95 VAL A C 1
ATOM 730 O O . VAL A 1 95 ? -20.483 11.517 25.948 1.00 77.06 95 VAL A O 1
ATOM 733 N N . ILE A 1 96 ? -19.408 10.023 27.233 1.00 74.81 96 ILE A N 1
ATOM 734 C CA . ILE A 1 96 ? -18.365 9.733 26.244 1.00 74.81 96 ILE A CA 1
ATOM 735 C C . ILE A 1 96 ? -18.943 8.716 25.259 1.00 74.81 96 ILE A C 1
ATOM 737 O O . ILE A 1 96 ? -19.062 7.535 25.584 1.00 74.81 96 ILE A O 1
ATOM 741 N N . GLU A 1 97 ? -19.298 9.166 24.061 1.00 80.00 97 GLU A N 1
ATOM 742 C CA . GLU A 1 97 ? -19.656 8.286 22.957 1.00 80.00 97 GLU A CA 1
ATOM 743 C C . GLU A 1 97 ? -18.378 7.874 22.224 1.00 80.00 97 GLU A C 1
ATOM 745 O O . GLU A 1 97 ? -17.606 8.710 21.749 1.00 80.00 97 GLU A O 1
ATOM 750 N N . GLN A 1 98 ? -18.117 6.568 22.186 1.00 78.06 98 GLN A N 1
ATOM 751 C CA . GLN A 1 98 ? -16.981 6.005 21.466 1.00 78.06 98 GLN A CA 1
ATOM 752 C C . GLN A 1 98 ? -17.453 5.526 20.099 1.00 78.06 98 GLN A C 1
ATOM 754 O O . GLN A 1 98 ? -18.005 4.433 19.973 1.00 78.06 98 GLN A O 1
ATOM 759 N N . THR A 1 99 ? -17.208 6.335 19.075 1.00 77.38 99 THR A N 1
ATOM 760 C CA . THR A 1 99 ? -17.570 6.004 17.698 1.00 77.38 99 THR A CA 1
ATOM 761 C C . THR A 1 99 ? -16.331 5.552 16.948 1.00 77.38 99 THR A C 1
ATOM 763 O O . THR A 1 99 ? -15.328 6.262 16.847 1.00 77.38 99 THR A O 1
ATOM 766 N N . THR A 1 100 ? -16.388 4.336 16.417 1.00 80.88 100 THR A N 1
ATOM 767 C CA . THR A 1 100 ? -15.308 3.770 15.616 1.00 80.88 100 THR A CA 1
ATOM 768 C C . THR A 1 100 ? -15.515 4.099 14.142 1.00 80.88 100 THR A C 1
ATOM 770 O O . THR A 1 100 ? -16.593 3.866 13.598 1.00 80.88 100 THR A O 1
ATOM 773 N N . TYR A 1 101 ? -14.480 4.617 13.482 1.00 80.88 101 TYR A N 1
ATOM 774 C CA . TYR A 1 101 ? -14.503 4.967 12.064 1.00 80.88 101 TYR A CA 1
ATOM 775 C C . TYR A 1 101 ? -13.295 4.380 11.326 1.00 80.88 101 TYR A C 1
ATOM 777 O O . TYR A 1 101 ? -12.239 4.140 11.911 1.00 80.88 101 TYR A O 1
ATOM 785 N N . ILE A 1 102 ? -13.473 4.112 10.030 1.00 81.31 102 ILE A N 1
ATOM 786 C CA . ILE A 1 102 ? -12.413 3.601 9.155 1.00 81.31 102 ILE A CA 1
ATOM 787 C C . ILE A 1 102 ? -11.813 4.773 8.384 1.00 81.31 102 ILE A C 1
ATOM 789 O O . ILE A 1 102 ? -12.510 5.441 7.622 1.00 81.31 102 ILE A O 1
ATOM 793 N N . GLU A 1 103 ? -10.519 4.995 8.565 1.00 80.75 103 GLU A N 1
ATOM 794 C CA . GLU A 1 103 ? -9.732 6.003 7.867 1.00 80.75 103 GLU A CA 1
ATOM 795 C C . GLU A 1 103 ? -8.938 5.328 6.740 1.00 80.75 103 GLU A C 1
ATOM 797 O O . GLU A 1 103 ? -8.324 4.275 6.929 1.00 80.75 103 GLU A O 1
ATOM 802 N N . LYS A 1 104 ? -8.994 5.901 5.534 1.00 81.94 104 LYS A N 1
ATOM 803 C CA . LYS A 1 104 ? -8.342 5.357 4.338 1.00 81.94 104 LYS A CA 1
ATOM 804 C C . LYS A 1 104 ? -7.413 6.405 3.743 1.00 81.94 104 LYS A C 1
ATOM 806 O O . LYS A 1 104 ? -7.896 7.401 3.213 1.00 81.94 104 LYS A O 1
ATOM 811 N N . ASN A 1 105 ? -6.110 6.151 3.783 1.00 79.88 105 ASN A N 1
ATOM 812 C CA . ASN A 1 105 ? -5.089 7.091 3.320 1.00 79.88 105 ASN A CA 1
ATOM 813 C C . ASN A 1 105 ? -4.151 6.428 2.315 1.00 79.88 105 ASN A C 1
ATOM 815 O O . ASN A 1 105 ? -3.726 5.291 2.500 1.00 79.88 105 ASN A O 1
ATOM 819 N N . ILE A 1 106 ? -3.789 7.131 1.250 1.00 80.19 106 ILE A N 1
ATOM 820 C CA . ILE A 1 106 ? -2.773 6.676 0.301 1.00 80.19 106 ILE A CA 1
ATOM 821 C C . ILE A 1 106 ? -1.410 6.835 0.955 1.00 80.19 106 ILE A C 1
ATOM 823 O O . ILE A 1 106 ? -1.068 7.918 1.420 1.00 80.19 106 ILE A O 1
ATOM 827 N N . ILE A 1 107 ? -0.609 5.774 0.955 1.00 74.44 107 ILE A N 1
ATOM 828 C CA . ILE A 1 107 ? 0.772 5.863 1.445 1.00 74.44 107 ILE A CA 1
ATOM 829 C C . ILE A 1 107 ? 1.768 5.965 0.300 1.00 74.44 107 ILE A C 1
ATOM 831 O O . ILE A 1 107 ? 2.858 6.492 0.460 1.00 74.44 107 ILE A O 1
ATOM 835 N N . SER A 1 108 ? 1.415 5.440 -0.871 1.00 73.19 108 SER A N 1
ATOM 836 C CA . SER A 1 108 ? 2.278 5.548 -2.037 1.00 73.19 108 SER A CA 1
ATOM 837 C C . SER A 1 108 ? 1.476 5.453 -3.322 1.00 73.19 108 SER A C 1
ATOM 839 O O . SER A 1 108 ? 0.551 4.643 -3.441 1.00 73.19 108 SER A O 1
ATOM 841 N N . LEU A 1 109 ? 1.867 6.266 -4.301 1.00 76.19 109 LEU A N 1
ATOM 842 C CA . LEU A 1 109 ? 1.480 6.111 -5.695 1.00 76.19 109 LEU A CA 1
ATOM 843 C C . LEU A 1 109 ? 2.728 5.812 -6.510 1.00 76.19 109 LEU A C 1
ATOM 845 O O . LEU A 1 109 ? 3.595 6.668 -6.674 1.00 76.19 109 LEU A O 1
ATOM 849 N N . ALA A 1 110 ? 2.785 4.618 -7.080 1.00 71.56 110 ALA A N 1
ATOM 850 C CA . ALA A 1 110 ? 3.858 4.224 -7.978 1.00 71.56 110 ALA A CA 1
ATOM 851 C C . ALA A 1 110 ? 3.304 3.981 -9.380 1.00 71.56 110 ALA A C 1
ATOM 853 O O . ALA A 1 110 ? 2.146 3.613 -9.559 1.00 71.56 110 ALA A O 1
ATOM 854 N N . THR A 1 111 ? 4.131 4.165 -10.404 1.00 77.50 111 THR A N 1
ATOM 855 C CA . THR A 1 111 ? 3.782 3.695 -11.751 1.00 77.50 111 THR A CA 1
ATOM 856 C C . THR A 1 111 ? 4.254 2.256 -11.896 1.00 77.50 111 THR A C 1
ATOM 858 O O . THR A 1 111 ? 5.394 1.942 -11.557 1.00 77.50 111 THR A O 1
ATOM 861 N N . VAL A 1 112 ? 3.397 1.375 -12.406 1.00 79.81 112 VAL A N 1
ATOM 862 C CA . VAL A 1 112 ? 3.765 -0.011 -12.703 1.00 79.81 112 VAL A CA 1
ATOM 863 C C . VAL A 1 112 ? 4.742 -0.003 -13.875 1.00 79.81 112 VAL A C 1
ATOM 865 O O . VAL A 1 112 ? 4.351 0.230 -15.014 1.00 79.81 112 VAL A O 1
ATOM 868 N N . GLN A 1 113 ? 6.023 -0.236 -13.602 1.00 80.25 113 GLN A N 1
ATOM 869 C CA . GLN A 1 113 ? 7.069 -0.259 -14.633 1.00 80.25 113 GLN A CA 1
ATOM 870 C C . GLN A 1 113 ? 7.271 -1.651 -15.242 1.00 80.25 113 GLN A C 1
ATOM 872 O O . GLN A 1 113 ? 7.764 -1.776 -16.358 1.00 80.25 113 GLN A O 1
ATOM 877 N N . ALA A 1 114 ? 6.887 -2.698 -14.514 1.00 84.62 114 ALA A N 1
ATOM 878 C CA . ALA A 1 114 ? 7.037 -4.083 -14.927 1.00 84.62 114 ALA A CA 1
ATOM 879 C C . ALA A 1 114 ? 5.966 -4.954 -14.268 1.00 84.62 114 ALA A C 1
ATOM 881 O O . ALA A 1 114 ? 5.248 -4.518 -13.365 1.00 84.62 114 ALA A O 1
ATOM 882 N N . VAL A 1 115 ? 5.887 -6.206 -14.710 1.00 85.12 115 VAL A N 1
ATOM 883 C CA . VAL A 1 115 ? 5.035 -7.208 -14.075 1.00 85.12 115 VAL A CA 1
ATOM 884 C C . VAL A 1 115 ? 5.574 -7.511 -12.676 1.00 85.12 115 VAL A C 1
ATOM 886 O O . VAL A 1 115 ? 6.706 -7.966 -12.524 1.00 85.12 115 VAL A O 1
ATOM 889 N N . LEU A 1 116 ? 4.762 -7.242 -11.657 1.00 85.44 116 LEU A N 1
ATOM 890 C CA . LEU A 1 116 ? 5.094 -7.467 -10.255 1.00 85.44 116 LEU A CA 1
ATOM 891 C C . LEU A 1 116 ? 4.636 -8.868 -9.845 1.00 85.44 116 LEU A C 1
ATOM 893 O O . LEU A 1 116 ? 3.475 -9.218 -10.033 1.00 85.44 116 LEU A O 1
ATOM 897 N N . GLY A 1 117 ? 5.557 -9.664 -9.306 1.00 87.12 117 GLY A N 1
ATOM 898 C CA . GLY A 1 117 ? 5.285 -11.022 -8.836 1.00 87.12 117 GLY A CA 1
ATOM 899 C C . GLY A 1 117 ? 5.020 -11.078 -7.333 1.00 87.12 117 GLY A C 1
ATOM 900 O O . GLY A 1 117 ? 4.293 -10.263 -6.771 1.00 87.12 117 GLY A O 1
ATOM 901 N N . THR A 1 118 ? 5.647 -12.046 -6.666 1.00 89.00 118 THR A N 1
ATOM 902 C CA . THR A 1 118 ? 5.583 -12.219 -5.207 1.00 89.00 118 THR A CA 1
ATOM 903 C C . THR A 1 118 ? 6.397 -11.186 -4.438 1.00 89.00 118 THR A C 1
ATOM 905 O O . THR A 1 118 ? 6.205 -11.059 -3.242 1.00 89.00 118 THR A O 1
ATOM 908 N N . SER A 1 119 ? 7.310 -10.457 -5.073 1.00 86.31 119 SER A N 1
ATOM 909 C CA . SER A 1 119 ? 8.133 -9.449 -4.403 1.00 86.31 119 SER A CA 1
ATOM 910 C C . SER A 1 119 ? 8.127 -8.145 -5.181 1.00 86.31 119 SER A C 1
ATOM 912 O O . SER A 1 119 ? 8.335 -8.147 -6.397 1.00 86.31 119 SER A O 1
ATOM 914 N N . PHE A 1 120 ? 7.933 -7.034 -4.482 1.00 85.31 120 PHE A N 1
ATOM 915 C CA . PHE A 1 120 ? 8.010 -5.695 -5.054 1.00 85.31 120 PHE A CA 1
ATOM 916 C C . PHE A 1 120 ? 8.553 -4.704 -4.024 1.00 85.31 120 PHE A C 1
ATOM 918 O O . PHE A 1 120 ? 8.616 -5.001 -2.834 1.00 85.31 120 PHE A O 1
ATOM 925 N N . ARG A 1 121 ? 8.967 -3.524 -4.487 1.00 84.44 121 ARG A N 1
ATOM 926 C CA . ARG A 1 121 ? 9.431 -2.431 -3.626 1.00 84.44 121 ARG A CA 1
ATOM 927 C C . ARG A 1 121 ? 8.518 -1.221 -3.760 1.00 84.44 121 ARG A C 1
ATOM 929 O O . ARG A 1 121 ? 8.033 -0.940 -4.855 1.00 84.44 121 ARG A O 1
ATOM 936 N N . ILE A 1 122 ? 8.321 -0.512 -2.658 1.00 79.06 122 ILE A N 1
ATOM 937 C CA . ILE A 1 122 ? 7.667 0.791 -2.592 1.00 79.06 122 ILE A CA 1
ATOM 938 C C . ILE A 1 122 ? 8.749 1.828 -2.306 1.00 79.06 122 ILE A C 1
ATOM 940 O O . ILE A 1 122 ? 9.472 1.720 -1.318 1.00 79.06 122 ILE A O 1
ATOM 944 N N . THR A 1 123 ? 8.857 2.823 -3.175 1.00 78.88 123 THR A N 1
ATOM 945 C CA . THR A 1 123 ? 9.754 3.974 -3.023 1.00 78.88 123 THR A CA 1
ATOM 946 C C . THR A 1 123 ? 8.944 5.220 -2.677 1.00 78.88 123 THR A C 1
ATOM 948 O O . THR A 1 123 ? 7.738 5.259 -2.928 1.00 78.88 123 THR A O 1
ATOM 951 N N . GLY A 1 124 ? 9.603 6.251 -2.145 1.00 72.25 124 GLY A N 1
ATOM 952 C CA . GLY A 1 124 ? 8.930 7.508 -1.798 1.00 72.25 124 GLY A CA 1
ATOM 953 C 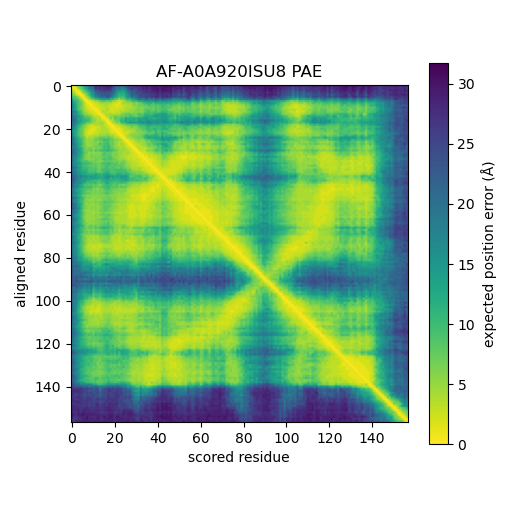C . GLY A 1 124 ? 8.009 7.379 -0.584 1.00 72.25 124 GLY A C 1
ATOM 954 O O . GLY A 1 124 ? 6.965 8.009 -0.549 1.00 72.25 124 GLY A O 1
ATOM 955 N N . VAL A 1 125 ? 8.391 6.534 0.377 1.00 69.25 125 VAL A N 1
ATOM 956 C CA . VAL A 1 125 ? 7.717 6.321 1.675 1.00 69.25 125 VAL A CA 1
ATOM 957 C C . VAL A 1 125 ? 8.141 7.361 2.728 1.00 69.25 125 VAL A C 1
ATOM 959 O O . VAL A 1 125 ? 8.200 7.047 3.914 1.00 69.25 125 VAL A O 1
ATOM 962 N N . GLY A 1 126 ? 8.557 8.545 2.272 1.00 75.94 126 GLY A N 1
ATOM 963 C CA . GLY A 1 126 ? 9.071 9.605 3.130 1.00 75.94 126 GLY A CA 1
ATOM 964 C C . GLY A 1 126 ? 10.422 9.275 3.775 1.00 75.94 126 GLY A C 1
ATOM 965 O O . GLY A 1 126 ? 11.391 8.875 3.116 1.00 75.94 126 GLY A O 1
ATOM 966 N N . THR A 1 127 ? 10.504 9.503 5.081 1.00 82.38 127 THR A N 1
ATOM 967 C CA . THR A 1 127 ? 11.709 9.334 5.897 1.00 82.38 127 THR A CA 1
ATOM 968 C C . THR A 1 127 ? 12.001 7.859 6.224 1.00 82.38 127 THR A C 1
ATOM 970 O O . THR A 1 127 ? 11.111 7.006 6.209 1.00 82.38 127 THR A O 1
ATOM 973 N N . PRO A 1 128 ? 13.246 7.507 6.607 1.00 83.44 128 PRO A N 1
ATOM 974 C CA . PRO A 1 128 ? 13.579 6.138 7.023 1.00 83.44 128 PRO A CA 1
ATOM 975 C C . PRO A 1 128 ? 12.770 5.636 8.231 1.00 83.44 128 PRO A C 1
ATOM 977 O O . PRO A 1 128 ? 12.540 4.431 8.373 1.00 83.44 128 PRO A O 1
ATOM 980 N N . ALA A 1 129 ? 12.337 6.551 9.104 1.00 83.69 129 ALA A N 1
ATOM 981 C CA . ALA A 1 129 ? 11.491 6.234 10.249 1.00 83.69 129 ALA A CA 1
ATOM 982 C C . ALA A 1 129 ? 10.076 5.832 9.803 1.00 83.69 129 ALA A C 1
ATOM 984 O O . ALA A 1 129 ? 9.586 4.782 10.218 1.00 83.69 129 ALA A O 1
ATOM 985 N N . GLU A 1 130 ? 9.467 6.596 8.895 1.00 75.69 130 GLU A N 1
ATOM 986 C CA . GLU A 1 130 ? 8.141 6.303 8.328 1.00 75.69 130 GLU A CA 1
ATOM 987 C C . GLU A 1 130 ? 8.143 4.998 7.532 1.00 75.69 130 GLU A C 1
ATOM 989 O O . GLU A 1 130 ? 7.260 4.157 7.704 1.00 75.69 130 GLU A O 1
ATOM 994 N N . ALA A 1 131 ? 9.193 4.758 6.742 1.00 81.94 131 ALA A N 1
ATOM 995 C CA . ALA A 1 131 ? 9.393 3.483 6.060 1.00 81.94 131 ALA A CA 1
ATOM 996 C C . ALA A 1 131 ? 9.421 2.301 7.045 1.00 81.94 131 ALA A C 1
ATOM 998 O O . ALA A 1 131 ? 8.873 1.231 6.765 1.00 81.94 131 ALA A O 1
ATOM 999 N N . SER A 1 132 ? 10.058 2.486 8.207 1.00 84.00 132 SER A N 1
ATOM 1000 C CA . SER A 1 132 ? 10.182 1.450 9.241 1.00 84.00 132 SER A CA 1
ATOM 1001 C C . SER A 1 132 ? 8.851 1.161 9.915 1.00 84.00 132 SER A C 1
ATOM 1003 O O . SER A 1 132 ? 8.509 -0.009 10.108 1.00 84.00 132 SER A O 1
ATOM 1005 N N . GLU A 1 133 ? 8.079 2.204 10.211 1.00 78.88 133 GLU A N 1
ATOM 1006 C CA . GLU A 1 133 ? 6.719 2.077 10.724 1.00 78.88 133 GLU A CA 1
ATOM 1007 C C . GLU A 1 133 ? 5.814 1.380 9.702 1.00 78.88 133 GLU A C 1
ATOM 1009 O O . GLU A 1 133 ? 5.137 0.411 10.032 1.00 78.88 133 GLU A O 1
ATOM 1014 N N . LEU A 1 134 ? 5.876 1.773 8.430 1.00 77.81 134 LEU A N 1
ATOM 1015 C CA . LEU A 1 134 ? 5.121 1.132 7.358 1.00 77.81 134 LEU A CA 1
ATOM 1016 C C . LEU A 1 134 ? 5.464 -0.353 7.218 1.00 77.81 134 LEU A C 1
ATOM 1018 O O . LEU A 1 134 ? 4.570 -1.194 7.149 1.00 77.81 134 LEU A O 1
ATOM 1022 N N . ALA A 1 135 ? 6.751 -0.704 7.211 1.00 81.88 135 ALA A N 1
ATOM 1023 C CA . ALA A 1 135 ? 7.184 -2.096 7.146 1.00 81.88 135 ALA A CA 1
ATOM 1024 C C . ALA A 1 135 ? 6.742 -2.898 8.381 1.00 81.88 135 ALA A C 1
ATOM 1026 O O . ALA A 1 135 ? 6.472 -4.096 8.280 1.00 81.88 135 ALA A O 1
ATOM 1027 N N . LEU A 1 136 ? 6.677 -2.265 9.556 1.00 82.75 136 LEU A N 1
ATOM 1028 C CA . LEU A 1 136 ? 6.124 -2.879 10.759 1.00 82.75 136 LEU A CA 1
ATOM 1029 C C . LEU A 1 136 ? 4.621 -3.128 10.605 1.00 82.75 136 LEU A C 1
ATOM 1031 O O . LEU A 1 136 ? 4.180 -4.247 10.836 1.00 82.75 136 LEU A O 1
ATOM 1035 N N . LEU A 1 137 ? 3.860 -2.132 10.153 1.00 76.75 137 LEU A N 1
ATOM 1036 C CA . LEU A 1 137 ? 2.412 -2.222 9.949 1.00 76.75 137 LEU A CA 1
ATOM 1037 C C . LEU A 1 137 ? 2.039 -3.279 8.900 1.00 76.75 137 LEU A C 1
ATOM 1039 O O . LEU A 1 137 ? 1.087 -4.034 9.082 1.00 76.75 137 LEU A O 1
ATOM 1043 N N . LEU A 1 138 ? 2.817 -3.383 7.821 1.00 77.88 138 LEU A N 1
ATOM 1044 C CA . LEU A 1 138 ? 2.627 -4.412 6.801 1.00 77.88 138 LEU A CA 1
ATOM 1045 C C . LEU A 1 138 ? 2.960 -5.818 7.317 1.00 77.88 138 LEU A C 1
ATOM 1047 O O . LEU A 1 138 ? 2.227 -6.754 7.014 1.00 77.88 138 LEU A O 1
ATOM 1051 N N . ARG A 1 139 ? 4.030 -5.974 8.114 1.00 75.56 139 ARG A N 1
ATOM 1052 C CA . ARG A 1 139 ? 4.402 -7.259 8.746 1.00 75.56 139 ARG A CA 1
ATOM 1053 C C . ARG A 1 139 ? 3.464 -7.684 9.859 1.00 75.56 139 ARG A C 1
ATOM 1055 O O . ARG A 1 139 ? 3.238 -8.876 10.023 1.00 75.56 139 ARG A O 1
ATOM 1062 N N . ALA A 1 140 ? 2.916 -6.723 10.597 1.00 70.69 140 ALA A N 1
ATOM 1063 C CA . ALA A 1 140 ? 1.828 -6.956 11.538 1.00 70.69 140 ALA A CA 1
ATOM 1064 C C . ALA A 1 140 ? 0.565 -7.478 10.826 1.00 70.69 140 ALA A C 1
ATOM 1066 O O . ALA A 1 140 ? -0.402 -7.826 11.495 1.00 70.69 140 ALA A O 1
ATOM 1067 N N . GLY A 1 141 ? 0.611 -7.568 9.489 1.00 58.16 141 GLY A N 1
ATOM 1068 C CA . GLY A 1 141 ? -0.394 -8.174 8.649 1.00 58.16 141 GLY A CA 1
ATOM 1069 C C . GLY A 1 141 ? -1.580 -7.252 8.595 1.00 58.16 141 GLY A C 1
ATOM 1070 O O . GLY A 1 141 ? -2.558 -7.541 9.264 1.00 58.16 141 GLY A O 1
ATOM 1071 N N . ALA A 1 142 ? -1.452 -6.136 7.860 1.00 52.22 142 ALA A N 1
ATOM 1072 C CA . ALA A 1 142 ? -2.556 -5.272 7.445 1.00 52.22 142 ALA A CA 1
ATOM 1073 C C . ALA A 1 142 ? -3.823 -5.464 8.277 1.00 52.22 142 ALA A C 1
ATOM 1075 O O . ALA A 1 142 ? -4.792 -6.067 7.817 1.00 52.22 142 ALA A O 1
ATOM 1076 N N . LEU A 1 143 ? -3.789 -4.969 9.514 1.00 41.53 143 LEU A N 1
ATOM 1077 C CA . LEU A 1 143 ? -4.939 -4.969 10.403 1.00 41.53 143 LEU A CA 1
ATOM 1078 C C . LEU A 1 143 ? -5.941 -3.905 9.921 1.00 41.53 143 LEU A C 1
ATOM 1080 O O . LEU A 1 143 ? -6.353 -3.017 10.655 1.00 41.53 143 LEU A O 1
ATOM 1084 N N . ALA A 1 144 ? -6.439 -4.066 8.694 1.00 32.78 144 ALA A N 1
ATOM 1085 C CA . ALA A 1 144 ? -7.876 -4.119 8.563 1.00 32.78 144 ALA A CA 1
ATOM 1086 C C . ALA A 1 144 ? -8.300 -5.323 9.404 1.00 32.78 144 ALA A C 1
ATOM 1088 O O . ALA A 1 144 ? -8.216 -6.467 8.969 1.00 32.78 144 ALA A O 1
ATOM 1089 N N . CYS A 1 145 ? -8.617 -5.021 10.661 1.00 34.06 145 CYS A N 1
ATOM 1090 C CA . CYS A 1 145 ? -9.787 -5.545 11.325 1.00 34.06 145 CYS A CA 1
ATOM 1091 C C . CYS A 1 145 ? -10.063 -7.003 10.939 1.00 34.06 145 CYS A C 1
ATOM 1093 O O . CYS A 1 145 ? -10.751 -7.291 9.957 1.00 34.06 145 CYS A O 1
ATOM 1095 N N . THR A 1 146 ? -9.591 -7.924 11.781 1.00 27.67 146 THR A N 1
ATOM 1096 C CA . THR A 1 146 ? -10.411 -9.102 12.047 1.00 27.67 146 THR A CA 1
ATOM 1097 C C . THR A 1 146 ? -11.857 -8.622 12.156 1.00 27.67 146 THR A C 1
ATOM 1099 O O . THR A 1 146 ? -12.136 -7.626 12.830 1.00 27.67 146 THR A O 1
ATOM 1102 N N . ASN A 1 147 ? -12.775 -9.257 11.440 1.00 40.00 147 ASN A N 1
ATOM 1103 C CA . ASN A 1 147 ? -14.189 -9.126 11.742 1.00 40.00 147 ASN A CA 1
ATOM 1104 C C . ASN A 1 147 ? -14.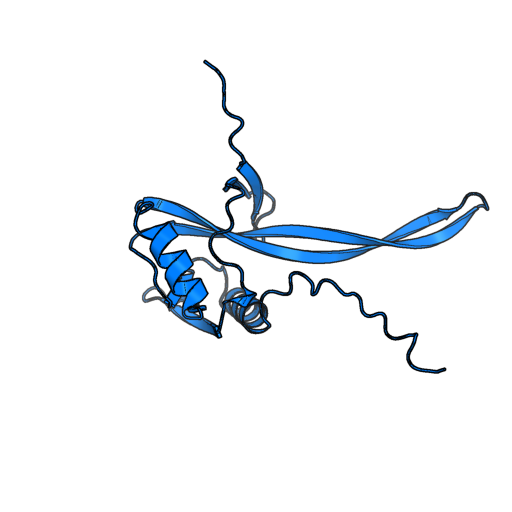397 -9.732 13.134 1.00 40.00 147 ASN A C 1
ATOM 1106 O O . ASN A 1 147 ? -14.835 -10.864 13.213 1.00 40.00 147 ASN A O 1
ATOM 1110 N N . GLU A 1 148 ? -13.969 -9.040 14.191 1.00 30.75 148 GLU A N 1
ATOM 1111 C CA . GLU A 1 148 ? -14.180 -9.343 15.603 1.00 30.75 148 GLU A CA 1
ATOM 1112 C C . GLU A 1 148 ? -13.358 -8.359 16.443 1.00 30.75 148 GLU A C 1
ATOM 1114 O O . GLU A 1 148 ? -12.208 -8.590 16.818 1.00 30.75 148 GLU A O 1
ATOM 1119 N N . ILE A 1 149 ? -14.011 -7.270 16.842 1.00 27.48 149 ILE A N 1
ATOM 1120 C CA . ILE A 1 149 ? -13.916 -6.875 18.244 1.00 27.48 149 ILE A CA 1
ATOM 1121 C C . ILE A 1 149 ? -14.376 -8.106 19.045 1.00 27.48 149 ILE A C 1
ATOM 1123 O O . ILE A 1 149 ? -15.564 -8.328 19.249 1.00 27.48 149 ILE A O 1
ATOM 1127 N N . CYS A 1 150 ? -13.444 -8.965 19.460 1.00 29.61 150 CYS A N 1
ATOM 1128 C CA . CYS A 1 150 ? -13.693 -9.813 20.615 1.00 29.61 150 CYS A CA 1
ATOM 1129 C C . CYS A 1 150 ? -13.378 -8.940 21.827 1.00 29.61 150 CYS A C 1
ATOM 1131 O O . CYS A 1 150 ? -12.228 -8.782 22.245 1.00 29.61 150 CYS A O 1
ATOM 1133 N N . ARG A 1 151 ? -14.422 -8.276 22.324 1.00 27.34 151 ARG A N 1
ATOM 1134 C CA . ARG A 1 151 ? -14.394 -7.529 23.576 1.00 27.34 151 ARG A CA 1
ATOM 1135 C C . ARG A 1 151 ? -14.012 -8.510 24.687 1.00 27.34 151 ARG A C 1
ATOM 1137 O O . ARG A 1 151 ? -14.608 -9.572 24.838 1.00 27.34 151 ARG A O 1
ATOM 1144 N N . ARG A 1 152 ? -12.980 -8.167 25.448 1.00 32.72 152 ARG A N 1
ATOM 1145 C CA . ARG A 1 152 ? -12.488 -8.942 26.586 1.00 32.72 152 ARG A CA 1
ATOM 1146 C C . ARG A 1 152 ? -13.389 -8.713 27.804 1.00 32.72 152 ARG A C 1
ATOM 1148 O O . ARG A 1 152 ? -12.905 -8.095 28.736 1.00 32.72 152 ARG A O 1
ATOM 1155 N N . GLU A 1 153 ? -14.648 -9.170 27.796 1.00 34.50 153 GLU A N 1
ATOM 1156 C CA . GLU A 1 153 ? -15.510 -9.186 29.005 1.00 34.50 153 GLU A CA 1
ATOM 1157 C C . GLU A 1 153 ? -16.478 -10.389 29.149 1.00 34.50 153 GLU A C 1
ATOM 1159 O O . GLU A 1 153 ? -17.137 -10.464 30.175 1.00 34.50 153 GLU A O 1
ATOM 1164 N N . ASP A 1 154 ? -16.496 -11.396 28.259 1.00 37.97 154 ASP A N 1
ATOM 1165 C CA . ASP A 1 154 ? -17.422 -12.552 28.387 1.00 37.97 154 ASP A CA 1
ATOM 1166 C C . ASP A 1 154 ? -16.714 -13.918 28.478 1.00 37.97 154 ASP A C 1
ATOM 1168 O O . ASP A 1 154 ? -17.087 -14.889 27.825 1.00 37.97 154 ASP A O 1
ATOM 1172 N N . CYS A 1 155 ? -15.658 -14.016 29.289 1.00 32.22 155 CYS A N 1
ATOM 1173 C CA . CYS A 1 155 ? -14.993 -15.294 29.568 1.00 32.22 155 CYS A CA 1
ATOM 1174 C C . CYS A 1 155 ? -15.094 -15.656 31.052 1.00 32.22 155 CYS A C 1
ATOM 1176 O O . CYS A 1 155 ? -14.073 -15.913 31.664 1.00 32.22 155 CYS A O 1
ATOM 1178 N N . TRP A 1 156 ? -16.302 -15.616 31.627 1.00 29.20 156 TRP A N 1
ATOM 1179 C CA . TRP A 1 156 ? -16.711 -16.314 32.859 1.00 29.20 156 TRP A CA 1
ATOM 1180 C C . TRP A 1 156 ? -18.249 -16.385 32.897 1.00 29.20 156 TRP A C 1
ATOM 1182 O O . TRP A 1 156 ? -18.881 -15.439 33.355 1.00 29.20 156 TRP A O 1
ATOM 1192 N N . THR A 1 157 ? -18.859 -17.477 32.428 1.00 37.28 157 THR A N 1
ATOM 1193 C CA . THR A 1 157 ? -19.836 -18.306 33.175 1.00 37.28 157 THR A CA 1
ATOM 1194 C C . THR A 1 157 ? -20.110 -19.602 32.422 1.00 37.28 157 THR A C 1
ATOM 1196 O O . THR A 1 157 ? -20.243 -19.544 31.181 1.00 37.28 157 THR A O 1
#

pLDDT: mean 74.31, std 16.22, range [27.34, 90.56]

Mean predicted aligned error: 11.54 Å

Solvent-accessible surface area (backbone atoms only — not comparable to full-atom values): 9154 Å² total; per-residue (Å²): 134,83,81,70,79,70,65,53,47,79,32,34,30,71,92,38,80,89,42,71,49,74,42,66,77,73,82,65,66,63,42,78,32,38,73,40,38,41,64,48,64,50,100,87,69,47,24,22,29,40,38,30,35,35,76,67,35,10,51,38,33,26,63,58,24,66,83,35,60,75,37,77,46,74,45,72,44,56,43,77,46,74,45,76,43,80,43,68,47,102,84,74,47,80,40,77,44,77,50,76,47,79,48,63,28,31,61,37,79,44,66,30,85,53,67,35,48,38,56,51,74,46,65,72,42,64,50,62,65,51,19,45,52,50,20,47,50,39,52,70,31,40,62,60,64,68,98,59,87,76,70,93,80,82,89,83,133

Sequence (157 aa):
MQDVPLRKEEFNFKENDFQTAYLEKAVIVSGDRVTNASTGFDESGFAQVNITLDMQGGRAMQKATSGNIGRRLGVLFVEQKTKSELVTNSLGESVIEQTTYIEKNIISLATVQAVLGTSFRITGVGTPAEASELALLLRAGALACTNEICRREDCWT

Secondary structure (DSSP, 8-state):
-------EEEEEETTEEEEEEEEES-----GGGEEEEEEEE-TTS-EEEEEEE-HHHHHHHHHHHHT-TTSEEEEEEEEEEEEEEEEE-TTS-EEEEEEEEEEEEEEEEEE--S---SEEEEE--SSHHHHHHHHHHHHT---S--S----TT----

Radius of gyration: 19.33 Å; Cα contacts (8 Å, |Δi|>4): 276; chains: 1; bounding box: 52×37×57 Å